Protein AF-A0A2M7FM80-F1 (afdb_monomer)

pLDDT: mean 79.77, std 9.48, range [54.62, 89.38]

Foldseek 3Di:
DPPDPDDPVVVLLVVLLVCVVVPHDLVNNCVVSVPPDSVVSVVNVVD

Solvent-accessible surface area (backbone atoms only — not comparable to full-atom values): 3050 Å² total; per-residue (Å²): 128,83,91,61,91,85,41,78,65,54,54,52,48,53,54,51,52,52,41,48,75,73,68,49,50,73,65,57,51,23,61,75,68,67,51,94,47,68,74,78,45,54,70,68,74,74,115

Mean predicted aligned error: 6.86 Å

Sequence (47 aa):
HLPYSVTPHTIRHSYATDLLSNGAGLRDIQEMLGHKNIATTQIYTHV

InterPro domains:
  IPR002104 Integrase, catalytic domain [PF00589] (5-47)
  IPR002104 Integrase, catalytic domain [PS51898] (1-47)
  IPR011010 DNA breaking-rejoining enzyme, catalytic core [SSF56349] (5-47)
  IPR013762 Integrase-like, catalytic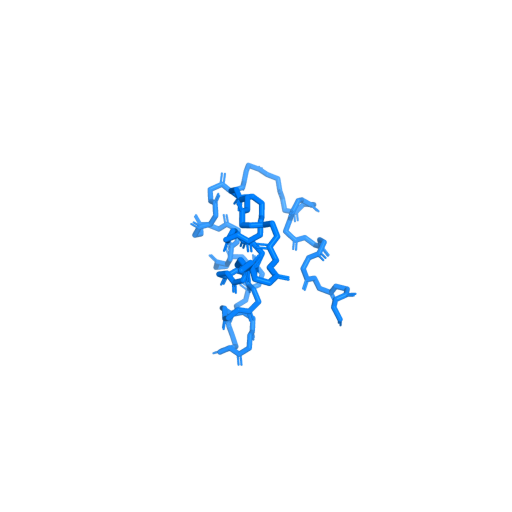 domain superfamily [G3DSA:1.10.443.10] (1-47)
  IPR050090 Bacterial tyrosine recombinase XerC/XerD complex [PTHR30349] (3-46)

Organism: NCBI:txid1974536

Secondary structure (DSSP, 8-state):
--SS---HHHHHHHHHHHHHHTT--HHHHHHHTT-SSGGGTGGGGG-

Structure (mmCIF, N/CA/C/O backbone):
data_AF-A0A2M7FM80-F1
#
_entry.id   AF-A0A2M7FM80-F1
#
loop_
_atom_site.group_PDB
_atom_site.id
_atom_site.type_symbol
_atom_site.label_atom_id
_atom_site.label_alt_id
_atom_site.label_comp_id
_atom_site.label_asym_id
_atom_site.label_entity_id
_atom_site.label_seq_id
_atom_site.pdbx_PDB_i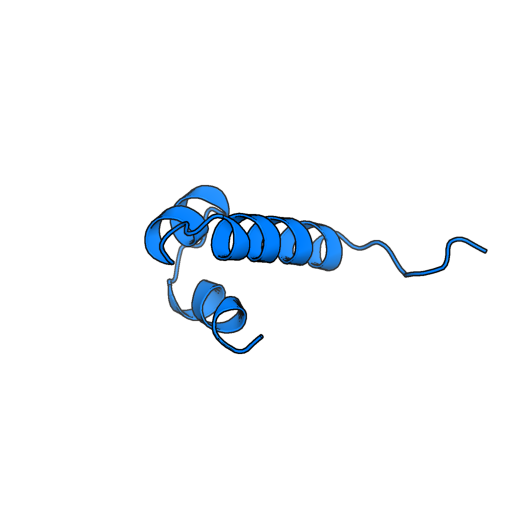ns_code
_atom_site.Cartn_x
_atom_site.Cartn_y
_atom_site.Cartn_z
_atom_site.occupancy
_atom_site.B_iso_or_equiv
_atom_site.auth_seq_id
_atom_site.auth_comp_id
_atom_site.auth_asym_id
_atom_site.auth_atom_id
_atom_site.pdbx_PDB_model_num
ATOM 1 N N . HIS A 1 1 ? 8.176 -12.496 -24.026 1.00 54.62 1 HIS A N 1
ATOM 2 C CA . HIS A 1 1 ? 8.334 -11.180 -23.378 1.00 54.62 1 HIS A CA 1
ATOM 3 C C . HIS A 1 1 ? 7.438 -11.203 -22.151 1.00 54.62 1 HIS A C 1
ATOM 5 O O . HIS A 1 1 ? 6.235 -11.349 -22.325 1.00 54.62 1 HIS A O 1
ATOM 11 N N . LEU A 1 2 ? 7.995 -11.247 -20.935 1.00 59.78 2 LEU A N 1
ATOM 12 C CA . LEU A 1 2 ? 7.160 -11.206 -19.728 1.00 59.78 2 LEU A CA 1
ATOM 13 C C . LEU A 1 2 ? 6.518 -9.807 -19.668 1.00 59.78 2 LEU A C 1
ATOM 15 O O . LEU A 1 2 ? 7.258 -8.830 -19.743 1.00 59.78 2 LEU A O 1
ATOM 19 N N . PRO A 1 3 ? 5.178 -9.693 -19.637 1.00 65.12 3 PRO A N 1
ATOM 20 C CA . PRO A 1 3 ? 4.484 -8.488 -20.097 1.00 65.12 3 PRO A CA 1
ATOM 21 C C . PRO A 1 3 ? 4.551 -7.270 -19.166 1.00 65.12 3 PRO A C 1
ATOM 23 O O . PRO A 1 3 ? 4.062 -6.220 -19.549 1.00 65.12 3 PRO A O 1
ATOM 26 N N . TYR A 1 4 ? 5.167 -7.341 -17.990 1.00 66.69 4 TYR A N 1
ATOM 27 C CA . TYR A 1 4 ? 5.323 -6.188 -17.102 1.00 66.69 4 TYR A CA 1
ATOM 28 C C . TYR A 1 4 ? 6.630 -6.319 -16.325 1.00 66.69 4 TYR A C 1
ATOM 30 O O . TYR A 1 4 ? 6.986 -7.412 -15.882 1.00 66.69 4 TYR A O 1
ATOM 38 N N . SER A 1 5 ? 7.345 -5.207 -16.143 1.00 78.44 5 SER A N 1
ATOM 39 C CA . SER A 1 5 ? 8.540 -5.153 -15.300 1.00 78.44 5 SER A CA 1
ATOM 40 C C . SER A 1 5 ? 8.157 -5.475 -13.853 1.00 78.44 5 SER A C 1
ATOM 42 O O . SER A 1 5 ? 7.651 -4.624 -13.117 1.00 78.44 5 SER A O 1
ATOM 44 N N . VAL A 1 6 ? 8.371 -6.727 -13.446 1.00 85.38 6 VAL A N 1
ATOM 45 C CA . VAL A 1 6 ? 8.199 -7.156 -12.058 1.00 85.38 6 VAL A CA 1
ATOM 46 C C . VAL A 1 6 ? 9.345 -6.565 -11.251 1.00 85.38 6 VAL A C 1
ATOM 48 O O . VAL A 1 6 ? 10.510 -6.899 -11.454 1.00 85.38 6 VAL A O 1
ATOM 51 N N . THR A 1 7 ? 9.007 -5.662 -10.338 1.00 88.06 7 THR A N 1
ATOM 52 C CA . THR A 1 7 ? 9.951 -5.046 -9.406 1.00 88.06 7 THR A CA 1
ATOM 53 C C . THR A 1 7 ? 9.484 -5.304 -7.973 1.00 88.06 7 THR A C 1
ATOM 55 O O . THR A 1 7 ? 8.294 -5.561 -7.755 1.00 88.06 7 THR A O 1
ATOM 58 N N . PRO A 1 8 ? 10.365 -5.175 -6.966 1.00 88.31 8 PRO A N 1
ATOM 59 C CA . PRO A 1 8 ? 9.955 -5.238 -5.562 1.00 88.31 8 PRO A CA 1
ATOM 60 C C . PRO A 1 8 ? 8.819 -4.262 -5.211 1.00 88.31 8 PRO A C 1
ATOM 62 O O . PRO A 1 8 ? 7.998 -4.556 -4.346 1.00 88.31 8 PRO A O 1
ATOM 65 N N . HIS A 1 9 ? 8.740 -3.115 -5.898 1.00 83.94 9 HIS A N 1
ATOM 66 C CA . HIS A 1 9 ? 7.646 -2.161 -5.723 1.00 83.94 9 HIS A CA 1
ATOM 67 C C . HIS A 1 9 ? 6.319 -2.695 -6.280 1.00 83.94 9 HIS A C 1
ATOM 69 O O . HIS A 1 9 ? 5.290 -2.552 -5.626 1.00 83.94 9 HIS A O 1
ATOM 75 N N . THR A 1 10 ? 6.339 -3.348 -7.447 1.00 84.81 10 THR A N 1
ATOM 76 C CA . THR A 1 10 ? 5.137 -3.924 -8.071 1.00 84.81 10 THR A CA 1
ATOM 77 C C . THR A 1 10 ? 4.536 -5.029 -7.198 1.00 84.81 10 THR A C 1
ATOM 79 O O . THR A 1 10 ? 3.332 -5.038 -6.983 1.00 84.81 10 THR A O 1
ATOM 82 N N . ILE A 1 11 ? 5.375 -5.892 -6.609 1.00 86.88 11 ILE A N 1
ATOM 83 C CA . ILE A 1 11 ? 4.930 -6.952 -5.682 1.00 86.88 11 ILE A CA 1
ATOM 84 C C . ILE A 1 11 ? 4.314 -6.349 -4.411 1.00 86.88 11 ILE A C 1
ATOM 86 O O . ILE A 1 11 ? 3.237 -6.762 -3.987 1.00 86.88 11 ILE A O 1
ATOM 90 N N . ARG A 1 12 ? 4.974 -5.343 -3.818 1.00 85.94 12 ARG A N 1
ATOM 91 C CA . ARG A 1 12 ? 4.464 -4.651 -2.623 1.00 85.94 12 ARG A CA 1
ATOM 92 C C . ARG A 1 12 ? 3.117 -3.983 -2.886 1.00 85.94 12 ARG A C 1
ATOM 94 O O . ARG A 1 12 ? 2.243 -4.016 -2.028 1.00 85.94 12 ARG A O 1
ATOM 101 N N . HIS A 1 13 ? 2.962 -3.385 -4.065 1.00 83.38 13 HIS A N 1
ATOM 102 C CA . HIS A 1 13 ? 1.719 -2.744 -4.468 1.00 83.38 13 HIS A CA 1
ATOM 103 C C . HIS A 1 13 ? 0.587 -3.761 -4.619 1.00 83.38 13 HIS A C 1
ATOM 105 O O . HIS A 1 13 ? -0.445 -3.579 -3.988 1.00 83.38 13 HIS A O 1
ATOM 111 N N . SER A 1 14 ? 0.804 -4.861 -5.348 1.00 87.25 14 SER A N 1
ATOM 112 C CA . SER A 1 14 ? -0.201 -5.925 -5.479 1.00 87.25 14 SER A CA 1
ATOM 113 C C . SER A 1 14 ? -0.643 -6.478 -4.122 1.00 87.25 14 SER A C 1
ATOM 115 O O . SER A 1 14 ? -1.837 -6.562 -3.866 1.00 87.25 14 SER A O 1
ATOM 117 N N . TYR A 1 15 ? 0.298 -6.749 -3.212 1.00 88.38 15 TYR A N 1
ATOM 118 C CA . TYR A 1 15 ? -0.031 -7.224 -1.865 1.00 88.38 15 TYR A CA 1
ATOM 119 C C . TYR A 1 15 ? -0.872 -6.213 -1.062 1.00 88.38 15 TYR A C 1
ATOM 121 O O . TYR A 1 15 ? -1.847 -6.591 -0.417 1.00 88.38 15 TYR A O 1
ATOM 129 N N . ALA A 1 16 ? -0.545 -4.918 -1.126 1.00 85.44 16 ALA A N 1
ATOM 130 C CA . ALA A 1 16 ? -1.323 -3.873 -0.456 1.00 85.44 16 ALA A CA 1
ATOM 131 C C . ALA A 1 16 ? -2.742 -3.731 -1.040 1.00 85.44 16 ALA A C 1
ATOM 133 O O . ALA A 1 16 ? -3.708 -3.605 -0.286 1.00 85.44 16 ALA A O 1
ATOM 134 N N . THR A 1 17 ? -2.874 -3.784 -2.370 1.00 8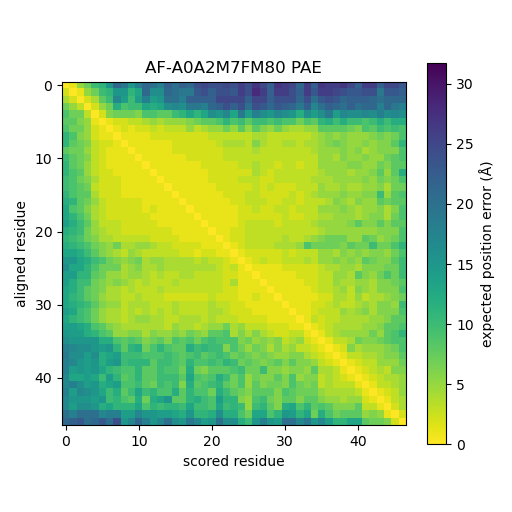5.12 17 THR A N 1
ATOM 135 C CA . THR A 1 17 ? -4.163 -3.738 -3.075 1.00 85.12 17 THR A CA 1
ATOM 136 C C . THR A 1 17 ? -5.040 -4.941 -2.729 1.00 85.12 17 THR A C 1
ATOM 138 O O . THR A 1 17 ? -6.237 -4.766 -2.493 1.00 85.12 17 THR A O 1
ATOM 141 N N . ASP A 1 18 ? -4.463 -6.142 -2.637 1.00 88.44 18 ASP A N 1
ATOM 142 C CA . ASP A 1 18 ? -5.195 -7.352 -2.252 1.00 88.44 18 ASP A CA 1
ATOM 143 C C . ASP A 1 18 ? -5.726 -7.249 -0.817 1.00 88.44 18 ASP A C 1
ATOM 145 O O . ASP A 1 18 ? -6.883 -7.583 -0.558 1.00 88.44 18 ASP A O 1
ATOM 149 N N . LEU A 1 19 ? -4.922 -6.740 0.121 1.00 87.88 19 LEU A N 1
ATOM 150 C CA . LEU A 1 19 ? -5.364 -6.529 1.502 1.00 87.88 19 LEU A CA 1
ATOM 151 C C . LEU A 1 19 ? -6.519 -5.520 1.583 1.00 87.88 19 LEU A C 1
ATOM 153 O O . LEU A 1 19 ? -7.526 -5.809 2.230 1.00 87.88 19 LEU A O 1
ATOM 157 N N . LEU A 1 20 ? -6.421 -4.381 0.886 1.00 84.88 20 LEU A N 1
ATOM 158 C CA . LEU A 1 20 ? -7.516 -3.400 0.812 1.00 84.88 20 LEU A CA 1
ATOM 159 C C . LEU A 1 20 ? -8.788 -4.003 0.219 1.00 84.88 20 LEU A C 1
ATOM 161 O O . LEU A 1 20 ? -9.873 -3.810 0.762 1.00 84.88 20 LEU A O 1
ATOM 165 N N . SER A 1 21 ? -8.652 -4.753 -0.875 1.00 86.56 21 SER A N 1
ATOM 166 C CA . SER A 1 21 ? -9.785 -5.378 -1.567 1.00 86.56 21 SER A CA 1
ATOM 167 C C . SER A 1 21 ? -10.492 -6.419 -0.693 1.00 86.56 21 SER A C 1
ATOM 169 O O . SER A 1 21 ? -11.698 -6.612 -0.823 1.00 86.56 21 SER A O 1
ATOM 171 N N . ASN A 1 22 ? -9.766 -7.047 0.238 1.00 89.38 22 ASN A N 1
ATOM 172 C CA . ASN A 1 22 ? -10.317 -7.964 1.240 1.00 89.38 22 ASN A CA 1
ATOM 173 C C . ASN A 1 22 ? -10.820 -7.256 2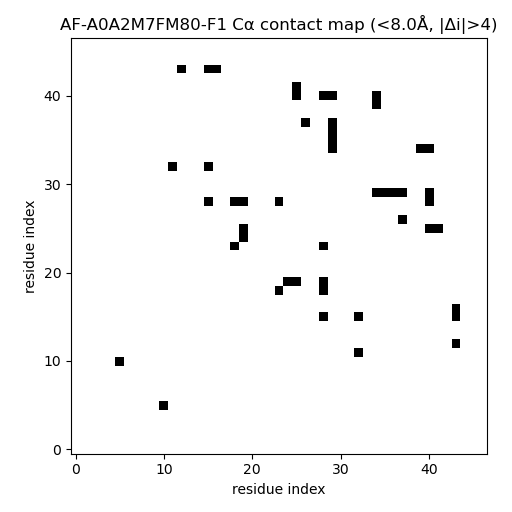.516 1.00 89.38 22 ASN A C 1
ATOM 175 O O . ASN A 1 22 ? -11.185 -7.923 3.483 1.00 89.38 22 ASN A O 1
ATOM 179 N N . GLY A 1 23 ? -10.862 -5.919 2.533 1.00 88.25 23 GLY A N 1
ATOM 180 C CA . GLY A 1 23 ? -11.408 -5.132 3.639 1.00 88.25 23 GLY A CA 1
ATOM 181 C C . GLY A 1 23 ? -10.442 -4.899 4.802 1.00 88.25 23 GLY A C 1
ATOM 182 O O . GLY A 1 23 ? -10.887 -4.494 5.876 1.00 88.25 23 GLY A O 1
ATOM 183 N N . ALA A 1 24 ? -9.139 -5.137 4.615 1.00 89.00 24 ALA A N 1
ATOM 184 C CA . ALA A 1 24 ? -8.145 -4.799 5.628 1.00 89.00 24 ALA A CA 1
ATOM 185 C C . ALA A 1 24 ? -8.103 -3.281 5.853 1.00 89.00 24 ALA A C 1
ATOM 187 O O . ALA A 1 24 ? -8.113 -2.486 4.905 1.00 89.00 24 ALA A O 1
ATOM 188 N N . GLY A 1 25 ? -8.022 -2.868 7.116 1.00 85.81 25 GLY A N 1
ATOM 189 C CA . GLY A 1 25 ? -7.855 -1.466 7.456 1.00 85.81 25 GLY A CA 1
ATOM 190 C C . GLY A 1 25 ? -6.454 -0.975 7.094 1.00 85.81 25 GLY A C 1
ATOM 191 O O . GLY A 1 25 ? -5.486 -1.733 7.048 1.00 85.81 25 GLY A O 1
ATOM 192 N N . LEU A 1 26 ? -6.301 0.338 6.913 1.00 81.81 26 LEU A N 1
ATOM 193 C CA . LEU A 1 26 ? -4.993 0.938 6.614 1.00 81.81 26 LEU A CA 1
ATOM 194 C C . LEU A 1 26 ? -3.930 0.648 7.673 1.00 81.81 26 LEU A C 1
ATOM 196 O O . LEU A 1 26 ? -2.742 0.621 7.355 1.00 81.81 26 LEU A O 1
ATOM 200 N N . ARG A 1 27 ? -4.347 0.434 8.924 1.00 83.00 27 ARG A N 1
ATOM 201 C CA . ARG A 1 27 ? -3.429 0.096 10.009 1.00 83.00 27 ARG A CA 1
ATOM 202 C C . ARG A 1 27 ? -2.913 -1.337 9.896 1.00 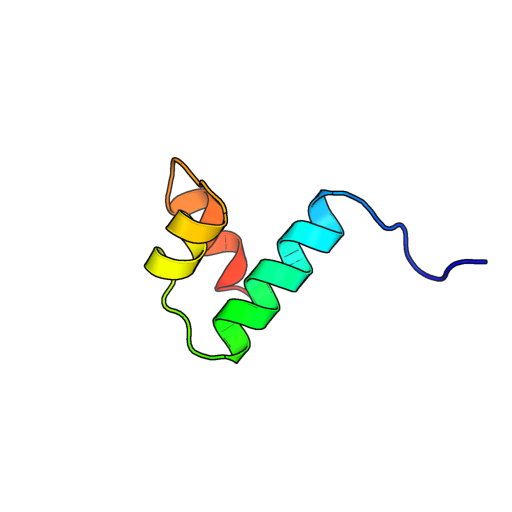83.00 27 ARG A C 1
ATOM 204 O O . ARG A 1 27 ? -1.715 -1.539 10.057 1.00 83.00 27 ARG A O 1
ATOM 211 N N . ASP A 1 28 ? -3.770 -2.277 9.506 1.00 85.25 28 ASP A N 1
ATOM 212 C CA . ASP A 1 28 ? -3.381 -3.670 9.263 1.00 85.25 28 ASP A CA 1
ATOM 213 C C . ASP A 1 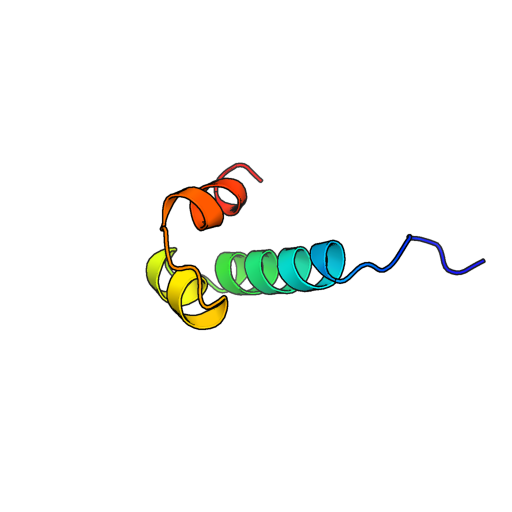28 ? -2.371 -3.744 8.111 1.00 85.25 28 ASP A C 1
ATOM 215 O O . ASP A 1 28 ? -1.327 -4.383 8.210 1.00 85.25 28 ASP A O 1
ATOM 219 N N . ILE A 1 29 ? -2.618 -2.993 7.036 1.00 85.06 29 ILE A N 1
ATOM 220 C CA . ILE A 1 29 ? -1.709 -2.918 5.883 1.00 85.06 29 ILE A CA 1
ATOM 221 C C . ILE A 1 29 ? -0.377 -2.280 6.270 1.00 85.06 29 ILE A C 1
ATOM 223 O O . ILE A 1 29 ? 0.682 -2.734 5.841 1.00 85.06 29 ILE A O 1
ATOM 227 N N . GLN A 1 30 ? -0.406 -1.232 7.092 1.00 85.62 30 GLN A N 1
ATOM 228 C CA . GLN A 1 30 ? 0.808 -0.589 7.579 1.00 85.62 30 GLN A CA 1
ATOM 229 C C . GLN A 1 30 ? 1.683 -1.568 8.376 1.00 85.62 30 GLN A C 1
ATOM 231 O O . GLN A 1 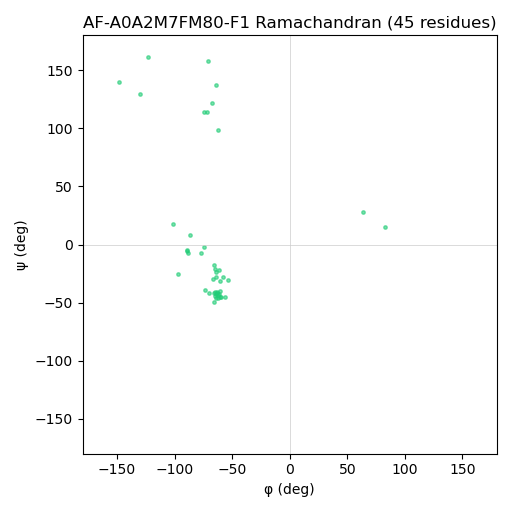30 ? 2.896 -1.612 8.153 1.00 85.62 30 GLN A O 1
ATOM 236 N N . GLU A 1 31 ? 1.082 -2.344 9.279 1.00 85.75 31 GLU A N 1
ATOM 237 C CA . GLU A 1 31 ? 1.786 -3.349 10.080 1.00 85.75 31 GLU A CA 1
ATOM 238 C C . GLU A 1 31 ? 2.340 -4.477 9.202 1.00 85.75 31 GLU A C 1
ATOM 240 O O . GLU A 1 31 ? 3.516 -4.825 9.321 1.00 85.75 31 GLU A O 1
ATOM 245 N N . MET A 1 32 ? 1.548 -4.975 8.247 1.00 84.88 32 MET A N 1
ATOM 246 C CA . MET A 1 32 ? 1.959 -6.042 7.324 1.00 84.88 32 MET A CA 1
ATOM 247 C C . MET A 1 32 ? 3.066 -5.631 6.353 1.00 84.88 32 MET A C 1
ATOM 249 O O . MET A 1 32 ? 3.893 -6.457 5.969 1.00 84.88 32 MET A O 1
ATOM 253 N N . LEU A 1 33 ? 3.132 -4.352 5.986 1.00 84.69 33 LEU A N 1
ATOM 254 C CA . LEU A 1 33 ? 4.198 -3.809 5.142 1.00 84.69 33 LEU A CA 1
ATOM 255 C C . LEU A 1 33 ? 5.414 -3.309 5.939 1.00 84.69 33 LEU A C 1
ATOM 257 O O . LEU A 1 33 ? 6.408 -2.895 5.337 1.00 84.69 33 LEU A O 1
ATOM 261 N N . GLY A 1 34 ? 5.355 -3.318 7.276 1.00 83.44 34 GLY A N 1
ATOM 262 C CA . GLY A 1 34 ? 6.428 -2.808 8.135 1.00 83.44 34 GLY A CA 1
ATOM 263 C C . GLY A 1 34 ? 6.669 -1.303 7.972 1.00 83.44 34 GLY A C 1
ATOM 264 O O . GLY A 1 34 ? 7.789 -0.815 8.153 1.00 83.44 34 GLY A O 1
ATOM 265 N N . HIS A 1 35 ? 5.640 -0.548 7.588 1.00 85.94 35 HIS A N 1
ATOM 266 C CA . HIS A 1 35 ? 5.757 0.883 7.347 1.00 85.94 35 HIS A CA 1
ATOM 267 C C . HIS A 1 35 ? 5.868 1.653 8.668 1.00 85.94 35 HIS A C 1
ATOM 269 O O . HIS A 1 35 ? 4.924 1.754 9.453 1.00 85.94 35 HIS A O 1
ATOM 275 N N . LYS A 1 36 ? 7.029 2.279 8.883 1.00 78.44 36 LYS A N 1
ATOM 276 C CA . LYS A 1 36 ? 7.287 3.135 10.052 1.00 78.44 36 LYS A CA 1
ATOM 277 C C . LYS A 1 36 ? 6.410 4.400 10.077 1.00 78.44 36 LYS A C 1
ATOM 279 O O . LYS A 1 36 ? 6.247 5.002 11.133 1.00 78.44 36 LYS A O 1
ATOM 284 N N . ASN A 1 37 ? 5.864 4.818 8.932 1.00 77.38 37 ASN A N 1
ATOM 285 C CA . ASN A 1 37 ? 5.017 6.002 8.800 1.00 77.38 37 ASN A CA 1
ATOM 286 C C . ASN A 1 37 ? 3.728 5.659 8.038 1.00 77.38 37 ASN A C 1
ATOM 288 O O . ASN A 1 37 ? 3.787 5.112 6.943 1.00 77.38 37 ASN A O 1
ATOM 292 N N . ILE A 1 38 ? 2.565 6.028 8.578 1.00 74.12 38 ILE A N 1
ATOM 293 C CA . ILE A 1 38 ? 1.266 5.784 7.936 1.00 74.12 38 ILE A CA 1
ATOM 294 C C . ILE A 1 38 ? 1.099 6.544 6.608 1.00 74.12 38 ILE A C 1
ATOM 296 O O . ILE A 1 38 ? 0.371 6.091 5.726 1.00 74.12 38 ILE A O 1
ATOM 300 N N . ALA A 1 39 ? 1.829 7.648 6.413 1.00 76.44 39 ALA A N 1
ATOM 301 C CA . ALA A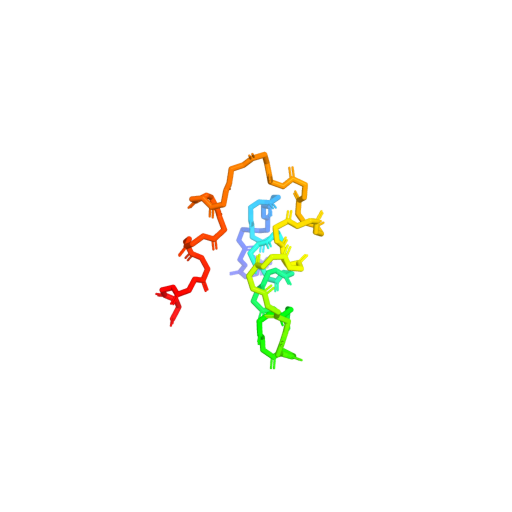 1 39 ? 1.821 8.411 5.165 1.00 76.44 39 ALA A CA 1
ATOM 302 C C . ALA A 1 39 ? 2.284 7.576 3.955 1.00 76.44 39 ALA A C 1
ATOM 304 O O . ALA A 1 39 ? 1.772 7.759 2.854 1.00 76.44 39 ALA A O 1
ATOM 305 N N . THR A 1 40 ? 3.190 6.601 4.145 1.00 71.00 40 THR A N 1
ATOM 306 C CA . THR A 1 40 ? 3.605 5.683 3.065 1.00 71.00 40 THR A CA 1
ATOM 307 C C . THR A 1 40 ? 2.580 4.588 2.782 1.00 71.00 40 THR A C 1
ATOM 309 O O . THR A 1 40 ? 2.743 3.847 1.821 1.00 71.00 40 THR A O 1
ATOM 312 N N . THR A 1 41 ? 1.531 4.464 3.596 1.00 74.75 41 THR A N 1
ATOM 313 C CA . THR A 1 41 ? 0.402 3.553 3.358 1.00 74.75 41 THR A CA 1
ATOM 314 C C . THR A 1 41 ? -0.780 4.286 2.711 1.00 74.75 41 THR A C 1
ATOM 316 O O . THR A 1 41 ? -1.532 3.684 1.954 1.00 74.75 41 THR A O 1
ATOM 319 N N . GLN A 1 42 ? -0.906 5.604 2.912 1.00 72.69 42 GLN A N 1
ATOM 320 C CA . GLN A 1 42 ? -1.952 6.443 2.297 1.00 72.69 42 GLN A CA 1
ATOM 321 C C . GLN A 1 42 ? -1.846 6.560 0.767 1.00 72.69 42 GLN A C 1
ATOM 323 O O . GLN A 1 42 ? -2.817 6.900 0.097 1.00 72.69 42 GLN A O 1
ATOM 328 N N . ILE A 1 43 ? -0.696 6.234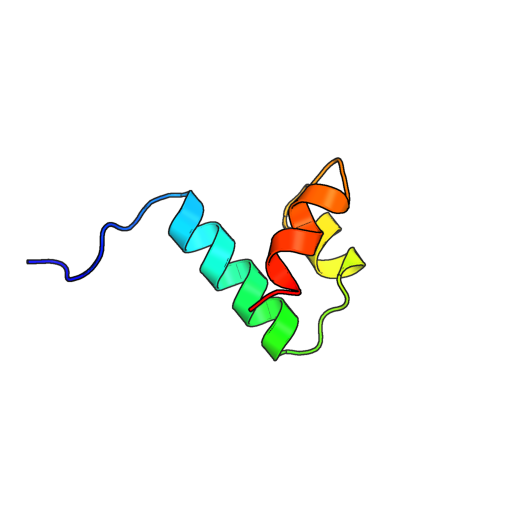 0.174 1.00 72.81 43 ILE A N 1
ATOM 329 C CA . ILE A 1 43 ? -0.586 6.089 -1.289 1.00 72.81 43 ILE A CA 1
ATOM 330 C C . ILE A 1 43 ? -1.493 4.974 -1.833 1.00 72.81 43 ILE A C 1
ATOM 332 O O . ILE A 1 43 ? -1.855 5.017 -3.003 1.00 72.81 43 ILE A O 1
ATOM 336 N N . TYR A 1 44 ? -1.899 4.012 -0.996 1.00 65.88 44 TYR A N 1
ATOM 337 C CA . TYR A 1 44 ? -2.790 2.920 -1.390 1.00 65.88 44 TYR A CA 1
ATOM 338 C C . TYR A 1 44 ? -4.278 3.245 -1.214 1.00 65.88 44 TYR A C 1
ATOM 340 O O . TYR A 1 44 ? -5.106 2.458 -1.638 1.00 65.88 44 TYR A O 1
ATOM 348 N N . THR A 1 45 ? -4.659 4.385 -0.631 1.00 64.81 45 THR A N 1
ATOM 349 C CA . THR A 1 45 ? -6.081 4.792 -0.575 1.00 64.81 45 THR A CA 1
ATOM 350 C C . THR A 1 45 ? -6.535 5.589 -1.790 1.00 64.81 45 THR A C 1
ATOM 352 O O . THR A 1 45 ? -7.710 5.917 -1.884 1.00 64.81 45 THR A O 1
ATOM 355 N N . HIS A 1 46 ? -5.608 5.962 -2.673 1.00 61.81 46 HIS A N 1
ATOM 356 C CA . HIS A 1 46 ? -5.882 6.767 -3.865 1.00 61.81 46 HIS A CA 1
ATOM 357 C C . HIS A 1 46 ? -5.944 5.927 -5.155 1.00 61.81 46 HIS A C 1
ATOM 359 O O . HIS A 1 46 ? -5.793 6.491 -6.238 1.00 61.81 46 HIS A O 1
ATOM 365 N N . VAL A 1 47 ? -6.111 4.601 -5.044 1.00 56.00 47 VAL A N 1
ATOM 366 C CA . VAL A 1 47 ? -6.425 3.736 -6.200 1.00 56.00 47 VAL A CA 1
ATOM 367 C C . VAL A 1 47 ? -7.829 3.995 -6.723 1.00 56.00 47 VAL A C 1
ATOM 369 O O . VAL A 1 47 ? -8.735 4.219 -5.890 1.00 56.00 47 VAL A O 1
#

Nearest PDB structures (foldseek):
  2a3v-assembly1_C  TM=8.096E-01  e=1.690E-02  Vibrio cholerae O1 biovar El Tor str. N16961
  5c6k-assembly1_B  TM=8.287E-01  e=1.280E-01  Peduovirus P2
  2crx-assembly1_B-2  TM=8.550E-01  e=1.990E+00  Punavirus P1
  2lvs-assembly1_A  TM=8.446E-01  e=4.082E+00  Hyperthermus butylicus DSM 5456
  6ir9-assembly1_J  TM=5.809E-01  e=6.040E+00  Komagataella phaffii GS115

Radius of gyration: 11.47 Å; Cα contacts (8 Å, |Δi|>4): 24; chains: 1; bounding box: 21×20×34 Å